Protein AF-A0AB33AYB4-F1 (afdb_monomer_lite)

InterPro domains:
  IPR011701 Major facilitator superfamily [PF07690] (20-71)
  IPR036259 MFS transporter superfamily [G3DSA:1.20.1250.20] (1-86)
  IPR036259 MFS transporter superfamily [SSF103473] (2-71)

Foldseek 3Di:
DVPVVLVVLVVVDDPVCSVVSVVVVVVVVVCVVVVVVVLVVVCVVVHPVPVVVSVVVVVVVVVVVVVVVVVVVVVVVVVVVVVVVVVVVVD

Sequence (91 aa):
MFSMTDVFIDDIAVSHLKGTYFGAMGFSGIGAVIGPWFGGVLLDYYGYQNGFVVFSALAIFSTVAFPVLLITKGLLKKRYDRNSNMEVHAK

Structure (mmCIF, N/CA/C/O backbone):
data_AF-A0AB33AYB4-F1
#
_entry.id   AF-A0AB33AYB4-F1
#
loop_
_atom_site.group_PDB
_atom_site.id
_atom_site.type_symbol
_atom_site.label_atom_id
_atom_site.label_alt_id
_atom_site.label_comp_id
_atom_site.label_asym_id
_atom_site.label_entity_id
_atom_site.label_seq_id
_atom_site.pdbx_PDB_ins_code
_atom_site.Cartn_x
_atom_site.Cartn_y
_atom_site.Cartn_z
_atom_site.occupancy
_atom_site.B_iso_or_equiv
_atom_site.auth_seq_id
_atom_site.auth_comp_id
_atom_site.auth_asym_id
_atom_site.auth_atom_id
_atom_site.pdbx_PDB_model_num
ATOM 1 N N . MET A 1 1 ? 14.277 -11.108 4.983 1.00 50.34 1 MET A N 1
ATOM 2 C CA . MET A 1 1 ? 13.508 -10.805 3.752 1.00 50.34 1 MET A CA 1
ATOM 3 C C . MET A 1 1 ? 14.269 -9.914 2.766 1.00 50.34 1 MET A C 1
ATOM 5 O O . MET A 1 1 ? 13.951 -9.994 1.595 1.00 50.34 1 MET A O 1
ATOM 9 N N . PHE A 1 2 ? 15.284 -9.142 3.185 1.00 55.66 2 PHE A N 1
ATOM 10 C CA . PHE A 1 2 ? 16.056 -8.250 2.301 1.00 55.66 2 PHE A CA 1
ATOM 11 C C . PHE A 1 2 ? 16.739 -8.969 1.119 1.00 55.66 2 PHE A C 1
ATOM 13 O O . PHE A 1 2 ? 16.462 -8.644 -0.026 1.00 55.66 2 PHE A O 1
ATOM 20 N N . SER A 1 3 ? 17.467 -10.064 1.359 1.00 62.84 3 SER A N 1
ATOM 21 C CA . SER A 1 3 ? 18.266 -10.716 0.306 1.00 62.84 3 SER A CA 1
ATOM 22 C C . SER A 1 3 ? 17.469 -11.287 -0.877 1.00 62.84 3 SER A C 1
ATOM 24 O O . SER A 1 3 ? 17.952 -11.254 -1.999 1.00 62.84 3 SER A O 1
ATOM 26 N N . MET A 1 4 ? 16.255 -11.811 -0.659 1.00 67.50 4 MET A N 1
ATOM 27 C CA . MET A 1 4 ? 15.462 -12.405 -1.752 1.00 67.50 4 MET A CA 1
ATOM 28 C C . MET A 1 4 ? 14.793 -11.337 -2.617 1.00 67.50 4 MET A C 1
ATOM 30 O O . MET A 1 4 ? 14.706 -11.503 -3.828 1.00 67.50 4 MET A O 1
ATOM 34 N N . THR A 1 5 ? 14.336 -10.239 -2.010 1.00 70.25 5 THR A N 1
ATOM 35 C CA . THR A 1 5 ? 13.728 -9.126 -2.747 1.00 70.25 5 THR A CA 1
ATOM 36 C C . THR A 1 5 ? 14.780 -8.374 -3.557 1.00 70.25 5 THR A C 1
ATOM 38 O O . THR A 1 5 ? 14.499 -8.003 -4.690 1.00 70.25 5 THR A O 1
ATOM 41 N N . ASP A 1 6 ? 15.993 -8.206 -3.020 1.00 70.12 6 ASP A N 1
ATOM 42 C CA . ASP A 1 6 ? 17.108 -7.576 -3.736 1.00 70.12 6 ASP A CA 1
ATOM 43 C C . ASP A 1 6 ? 17.517 -8.386 -4.974 1.00 70.12 6 ASP A C 1
ATOM 45 O O . ASP A 1 6 ? 17.650 -7.812 -6.050 1.00 70.12 6 ASP A O 1
ATOM 49 N N . VAL A 1 7 ? 17.624 -9.717 -4.853 1.00 72.38 7 VAL A N 1
ATOM 50 C CA . VAL A 1 7 ? 17.902 -10.615 -5.992 1.00 72.38 7 VAL A CA 1
ATOM 51 C C . VAL A 1 7 ? 16.770 -10.576 -7.020 1.00 72.38 7 VAL A C 1
ATOM 53 O O . VAL A 1 7 ? 17.033 -10.476 -8.213 1.00 72.38 7 VAL A O 1
ATOM 56 N N . PHE A 1 8 ? 15.509 -10.577 -6.576 1.00 71.38 8 PHE A N 1
ATOM 57 C CA . PHE A 1 8 ? 14.366 -10.431 -7.480 1.00 71.38 8 PHE A CA 1
ATOM 58 C C . PHE A 1 8 ? 14.381 -9.095 -8.228 1.00 71.38 8 PHE A C 1
ATOM 60 O O . PHE A 1 8 ? 14.090 -9.057 -9.419 1.00 71.38 8 PHE A O 1
ATOM 67 N N . ILE A 1 9 ? 14.706 -7.989 -7.553 1.00 68.62 9 ILE A N 1
ATOM 68 C CA . ILE A 1 9 ? 14.835 -6.689 -8.216 1.00 68.62 9 ILE A CA 1
ATOM 69 C C . ILE A 1 9 ? 16.012 -6.696 -9.186 1.00 68.62 9 ILE A C 1
ATOM 71 O O . ILE A 1 9 ? 15.872 -6.158 -10.282 1.00 68.62 9 ILE A O 1
ATOM 75 N N . ASP A 1 10 ? 17.128 -7.325 -8.828 1.00 69.56 10 ASP A N 1
ATOM 76 C CA . ASP A 1 10 ? 18.302 -7.405 -9.694 1.00 69.56 10 ASP A CA 1
ATOM 77 C C . ASP A 1 10 ? 18.041 -8.208 -10.982 1.00 69.56 10 ASP A C 1
ATOM 79 O O . ASP A 1 10 ? 18.554 -7.825 -12.038 1.00 69.56 10 ASP A O 1
ATOM 83 N N . ASP A 1 11 ? 17.190 -9.240 -10.904 1.00 72.75 11 ASP A N 1
ATOM 84 C CA . ASP A 1 11 ? 16.710 -10.044 -12.041 1.00 72.75 11 ASP A CA 1
ATOM 85 C C . ASP A 1 11 ?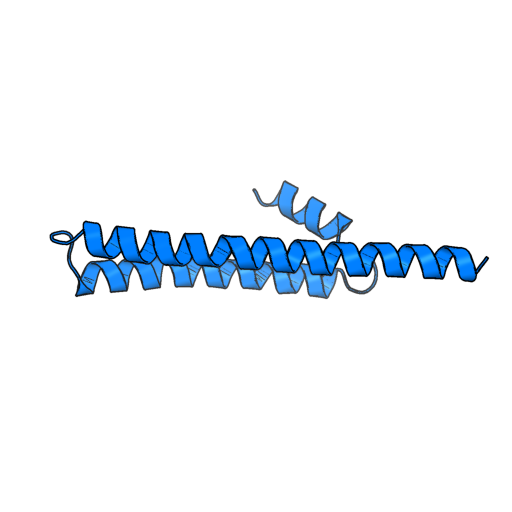 15.701 -9.291 -12.929 1.00 72.75 11 ASP A C 1
ATOM 87 O O . ASP A 1 11 ? 15.676 -9.474 -14.147 1.00 72.75 11 ASP A O 1
ATOM 91 N N . ILE A 1 12 ? 14.840 -8.447 -12.345 1.00 70.81 12 ILE A N 1
ATOM 92 C CA . ILE A 1 12 ? 13.792 -7.724 -13.093 1.00 70.81 12 ILE A CA 1
ATOM 93 C C . ILE A 1 12 ? 14.319 -6.396 -13.670 1.00 70.81 12 ILE A C 1
ATOM 95 O O . ILE A 1 12 ? 13.801 -5.892 -14.673 1.00 70.81 12 ILE A O 1
ATOM 99 N N . ALA A 1 13 ? 15.324 -5.786 -13.042 1.00 68.81 13 ALA A N 1
ATOM 100 C CA . ALA A 1 13 ? 15.795 -4.456 -13.396 1.00 68.81 13 ALA A CA 1
ATOM 101 C C . ALA A 1 13 ? 16.755 -4.472 -14.595 1.00 68.81 13 ALA A C 1
ATOM 103 O O . ALA A 1 13 ? 17.823 -5.082 -14.580 1.00 68.81 13 ALA A O 1
ATOM 104 N N . VAL A 1 14 ? 16.407 -3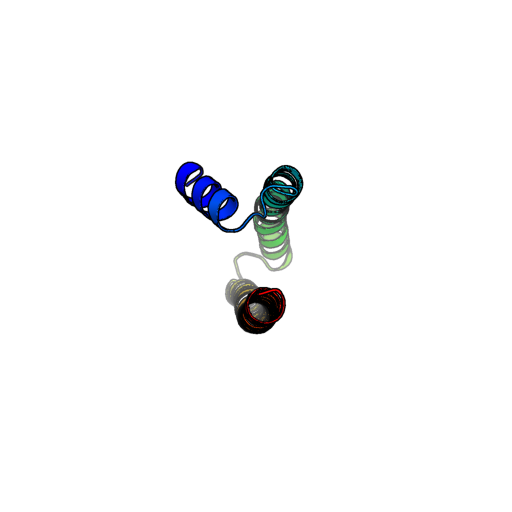.701 -15.630 1.00 66.12 14 VAL A N 1
ATOM 105 C CA . VAL A 1 14 ? 17.265 -3.495 -16.805 1.00 66.12 14 VAL A CA 1
ATOM 106 C C . VAL A 1 14 ? 18.580 -2.840 -16.370 1.00 66.12 14 VAL A C 1
ATOM 108 O O . VAL A 1 14 ? 18.558 -1.865 -15.618 1.00 66.12 14 VAL A O 1
ATOM 111 N N . SER A 1 15 ? 19.721 -3.327 -16.869 1.00 63.94 15 SER A N 1
ATOM 112 C CA . SER A 1 15 ? 21.079 -2.984 -16.402 1.00 63.94 15 SER A CA 1
ATOM 113 C C . SER A 1 15 ? 21.374 -1.480 -16.288 1.00 63.94 15 SER A C 1
ATOM 115 O O . SER A 1 15 ? 22.150 -1.077 -15.429 1.00 63.94 15 SER A O 1
ATOM 117 N N . HIS A 1 16 ? 20.734 -0.640 -17.110 1.00 70.19 16 HIS A N 1
ATOM 118 C CA . HIS A 1 16 ? 20.906 0.820 -17.109 1.00 70.19 16 HIS A CA 1
ATOM 119 C C . HIS A 1 16 ? 19.952 1.584 -16.164 1.00 70.19 16 HIS A C 1
ATOM 121 O O . HIS A 1 16 ? 20.121 2.784 -15.974 1.00 70.19 16 HIS A O 1
ATOM 127 N N . LEU A 1 17 ? 18.959 0.915 -15.562 1.00 71.94 17 LEU A N 1
ATOM 128 C CA . LEU A 1 17 ? 17.943 1.501 -14.669 1.00 71.94 17 LEU A CA 1
ATOM 129 C C . LEU A 1 17 ? 17.930 0.870 -13.268 1.00 71.94 17 LEU A C 1
ATOM 131 O O . LEU A 1 17 ? 17.073 1.226 -12.458 1.00 71.94 17 LEU A O 1
ATOM 135 N N . LYS A 1 18 ? 18.865 -0.040 -12.949 1.00 68.12 18 LYS A N 1
ATOM 136 C CA . LYS A 1 18 ? 18.930 -0.732 -11.646 1.00 68.12 18 LYS A CA 1
ATOM 137 C C . LYS A 1 18 ? 18.819 0.232 -10.462 1.00 68.12 18 LYS A C 1
ATOM 139 O O . LYS A 1 18 ? 17.984 0.023 -9.588 1.00 68.12 18 LYS A O 1
ATOM 144 N N . GLY A 1 19 ? 19.549 1.350 -10.486 1.00 75.19 19 GLY A N 1
ATOM 145 C CA . GLY A 1 19 ? 19.483 2.368 -9.428 1.00 75.19 19 GLY A CA 1
ATOM 146 C C . GLY A 1 19 ? 18.085 2.970 -9.216 1.00 75.19 19 GLY A C 1
ATOM 147 O O . GLY A 1 19 ? 17.694 3.230 -8.081 1.00 75.19 19 GLY A O 1
ATOM 148 N N . THR A 1 20 ? 17.291 3.137 -10.276 1.00 79.12 20 THR A N 1
ATOM 149 C CA . THR A 1 20 ? 15.918 3.662 -10.189 1.00 79.12 20 THR A CA 1
ATOM 150 C C . THR A 1 20 ? 14.944 2.619 -9.636 1.00 79.12 20 THR A C 1
ATOM 152 O O . THR A 1 20 ? 14.065 2.970 -8.853 1.00 79.12 20 THR A O 1
ATOM 155 N N . TYR A 1 21 ? 15.119 1.341 -9.992 1.00 74.81 21 TYR A N 1
ATOM 156 C CA . TYR A 1 21 ? 14.329 0.231 -9.439 1.00 74.81 21 TYR A CA 1
ATOM 157 C C . TYR A 1 21 ? 14.619 0.014 -7.947 1.00 74.81 21 TYR A C 1
ATOM 159 O O . TYR A 1 21 ? 13.683 -0.105 -7.156 1.00 74.81 21 TYR A O 1
ATOM 167 N N . PHE A 1 22 ? 15.892 0.056 -7.542 1.00 74.88 22 PHE A N 1
ATOM 168 C CA . PHE A 1 22 ? 16.274 0.019 -6.127 1.00 74.88 22 PHE A CA 1
ATOM 169 C C . PHE A 1 22 ?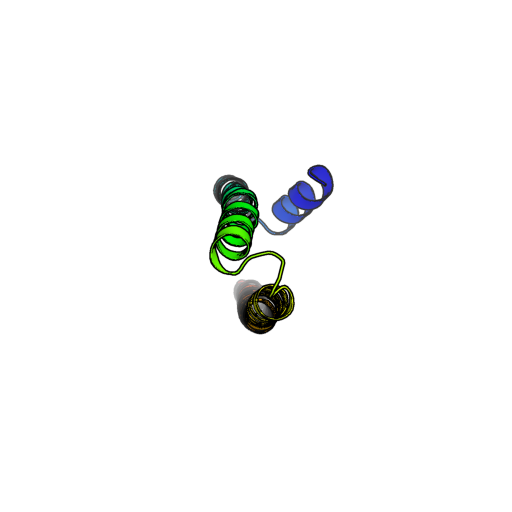 15.783 1.260 -5.366 1.00 74.88 22 PHE A C 1
ATOM 171 O O . PHE A 1 22 ? 15.276 1.134 -4.255 1.00 74.88 22 PHE A O 1
ATOM 178 N N . GLY A 1 23 ? 15.825 2.451 -5.976 1.00 78.88 23 GLY A N 1
ATOM 179 C CA . GLY A 1 23 ? 15.223 3.657 -5.396 1.00 78.88 23 GLY A CA 1
ATOM 180 C C . GLY A 1 23 ? 13.708 3.527 -5.200 1.00 78.88 23 GLY A C 1
ATOM 181 O O . GLY A 1 23 ? 13.183 3.877 -4.143 1.00 78.88 23 GLY A O 1
ATOM 182 N N . ALA A 1 24 ? 13.005 2.947 -6.177 1.00 81.06 24 ALA A N 1
ATOM 183 C CA . ALA A 1 24 ? 11.572 2.688 -6.082 1.00 81.06 24 ALA A CA 1
ATOM 184 C C . ALA A 1 24 ? 11.220 1.637 -5.015 1.00 81.06 24 ALA A C 1
ATOM 186 O O . ALA A 1 24 ? 10.136 1.704 -4.437 1.00 81.06 24 ALA A O 1
ATOM 187 N N . MET A 1 25 ? 12.136 0.717 -4.684 1.00 73.12 25 MET A N 1
ATOM 188 C CA . MET A 1 25 ? 11.962 -0.210 -3.561 1.00 73.12 25 MET A CA 1
ATOM 189 C C . MET A 1 25 ? 11.730 0.547 -2.243 1.00 73.12 25 MET A C 1
ATOM 191 O O . MET A 1 25 ? 10.907 0.116 -1.432 1.00 73.12 25 MET A O 1
ATOM 195 N N . GLY A 1 26 ? 12.356 1.718 -2.072 1.00 76.00 26 GLY A N 1
ATOM 196 C CA . GLY A 1 26 ? 12.146 2.603 -0.924 1.00 76.00 26 GLY A CA 1
ATOM 197 C C . GLY A 1 26 ? 10.693 3.062 -0.750 1.00 76.00 26 GLY A C 1
ATOM 198 O O . GLY A 1 26 ? 10.238 3.225 0.383 1.00 76.00 26 GLY A O 1
ATOM 199 N N . PHE A 1 27 ? 9.910 3.167 -1.834 1.00 81.38 27 PHE A N 1
ATOM 200 C CA . PHE A 1 27 ? 8.476 3.470 -1.741 1.00 81.38 27 PHE A CA 1
ATOM 201 C C . PHE A 1 27 ? 7.678 2.373 -1.027 1.00 81.38 27 PHE A C 1
ATOM 203 O O . PHE A 1 27 ? 6.651 2.671 -0.419 1.00 81.38 27 PHE A O 1
ATOM 210 N N . SER A 1 28 ? 8.166 1.129 -1.003 1.00 77.50 28 SER A N 1
ATOM 211 C CA . SER A 1 28 ? 7.553 0.054 -0.206 1.00 77.50 28 SER A CA 1
ATOM 212 C C . SER A 1 28 ? 7.542 0.394 1.289 1.00 77.50 28 SER A C 1
ATOM 214 O O . SER A 1 28 ? 6.606 0.031 2.002 1.00 77.50 28 SER A O 1
ATOM 216 N N . GLY A 1 29 ? 8.542 1.150 1.760 1.00 79.50 29 GLY A N 1
ATOM 217 C CA . GLY A 1 29 ? 8.616 1.633 3.139 1.00 79.50 29 GLY A CA 1
ATOM 218 C C . GLY A 1 29 ? 7.495 2.612 3.491 1.00 79.50 29 GLY A C 1
ATOM 219 O O . GLY A 1 29 ? 7.002 2.594 4.616 1.00 79.50 29 GLY A O 1
ATOM 220 N N . ILE A 1 30 ? 7.012 3.398 2.524 1.00 85.75 30 ILE A N 1
ATOM 221 C CA . ILE A 1 30 ? 5.867 4.294 2.733 1.00 85.75 30 ILE A CA 1
ATOM 222 C C . ILE A 1 30 ? 4.618 3.480 3.080 1.00 85.75 30 ILE A C 1
ATOM 224 O O . ILE A 1 30 ? 3.915 3.815 4.029 1.00 85.75 30 ILE A O 1
ATOM 228 N N . GLY A 1 31 ? 4.372 2.372 2.378 1.00 82.50 31 GLY A N 1
ATOM 229 C CA . GLY A 1 31 ? 3.263 1.470 2.699 1.00 82.50 31 GLY A CA 1
ATOM 230 C C . GLY A 1 31 ? 3.376 0.869 4.103 1.00 82.50 31 GLY A C 1
ATOM 231 O O . GLY A 1 31 ? 2.375 0.773 4.812 1.00 82.50 31 GLY A O 1
ATOM 232 N N . ALA A 1 32 ? 4.594 0.535 4.536 1.00 81.81 32 ALA A N 1
ATOM 233 C CA . ALA A 1 32 ? 4.853 -0.013 5.868 1.00 81.81 32 ALA A CA 1
ATOM 234 C C . ALA A 1 32 ? 4.603 0.993 7.006 1.00 81.81 32 ALA A C 1
ATOM 236 O O . ALA A 1 32 ? 4.287 0.574 8.115 1.00 81.81 32 ALA A O 1
ATOM 237 N N . VAL A 1 33 ? 4.714 2.300 6.742 1.00 88.88 33 VAL A N 1
ATOM 238 C CA . VAL A 1 33 ? 4.412 3.362 7.719 1.00 88.88 33 VAL A CA 1
ATOM 239 C C . VAL A 1 33 ? 2.941 3.778 7.647 1.00 88.88 33 VAL A C 1
ATOM 241 O O . VAL A 1 33 ? 2.270 3.873 8.675 1.00 88.88 33 VAL A O 1
ATOM 244 N N . ILE A 1 34 ? 2.416 3.986 6.436 1.00 88.00 34 ILE A N 1
ATOM 245 C CA . ILE A 1 34 ? 1.030 4.422 6.221 1.00 88.00 34 ILE A CA 1
ATOM 246 C C . ILE A 1 34 ? 0.037 3.338 6.649 1.00 88.00 34 ILE A C 1
ATOM 248 O O . ILE A 1 34 ? -1.003 3.675 7.205 1.00 88.00 34 ILE A O 1
ATOM 252 N N . GLY A 1 35 ? 0.343 2.054 6.441 1.00 86.06 35 GLY A N 1
ATOM 253 C CA . GLY A 1 35 ? -0.553 0.947 6.790 1.00 86.06 35 GLY A CA 1
ATOM 254 C C . GLY A 1 35 ? -0.937 0.918 8.278 1.00 86.06 35 GLY A C 1
ATOM 255 O O . GLY A 1 35 ? -2.123 1.035 8.588 1.00 86.06 35 GLY A O 1
ATOM 256 N N . PRO A 1 36 ? 0.029 0.806 9.210 1.00 85.75 36 PRO A N 1
ATOM 257 C CA . PRO A 1 36 ? -0.241 0.831 10.646 1.00 85.75 36 PRO A CA 1
ATOM 258 C C . PRO A 1 36 ? -0.806 2.165 11.129 1.00 85.75 36 PRO A C 1
ATOM 260 O O . PRO A 1 36 ? -1.689 2.165 11.980 1.00 85.75 36 PRO A O 1
ATOM 263 N N . TRP A 1 37 ? -0.344 3.293 10.578 1.00 88.44 37 TRP A N 1
ATOM 264 C CA . TRP A 1 37 ? -0.891 4.606 10.925 1.00 88.44 37 TRP A CA 1
ATOM 265 C C . TRP A 1 37 ? -2.380 4.701 10.574 1.00 88.44 37 TRP A C 1
ATOM 267 O O . TRP A 1 37 ? -3.198 5.053 11.421 1.00 88.44 37 TRP A O 1
ATOM 277 N N . PHE A 1 38 ? -2.750 4.301 9.357 1.00 86.56 38 PHE A N 1
ATOM 278 C CA . PHE A 1 38 ? -4.137 4.281 8.907 1.00 86.56 38 PHE A CA 1
ATOM 279 C C . PHE A 1 38 ? -4.982 3.273 9.696 1.00 86.56 38 PHE A C 1
ATOM 281 O O . PHE A 1 38 ? -6.091 3.595 10.113 1.00 86.56 38 PHE A O 1
ATOM 288 N N . GLY A 1 39 ? -4.448 2.077 9.964 1.00 84.19 39 GLY A N 1
ATOM 289 C CA . GLY A 1 39 ? -5.108 1.076 10.807 1.00 84.19 39 GLY A CA 1
ATOM 290 C C . GLY A 1 39 ? -5.336 1.560 12.242 1.00 84.19 39 GLY A C 1
ATOM 291 O O . GLY A 1 39 ? -6.402 1.317 12.800 1.00 84.19 39 GLY A O 1
ATOM 292 N N . GLY A 1 40 ? -4.376 2.292 12.813 1.00 84.44 40 GLY A N 1
ATOM 293 C CA . GLY A 1 40 ? -4.478 2.908 14.137 1.00 84.44 40 GLY A CA 1
ATOM 294 C C . GLY A 1 40 ? -5.549 3.994 14.196 1.00 84.44 40 GLY A C 1
ATOM 295 O O . GLY A 1 40 ? -6.414 3.937 15.061 1.00 84.44 40 GLY A O 1
ATOM 296 N N . VAL A 1 41 ? -5.574 4.913 13.224 1.00 85.06 41 VAL A N 1
ATOM 297 C CA . VAL A 1 41 ? -6.635 5.936 13.116 1.00 85.06 41 VAL A CA 1
ATOM 298 C C . VAL A 1 41 ? -8.014 5.288 12.967 1.00 85.06 41 VAL A C 1
ATOM 300 O O . VAL A 1 41 ? -8.989 5.742 13.566 1.00 85.06 41 VAL A O 1
ATOM 303 N N . LEU A 1 42 ? -8.105 4.207 12.191 1.00 81.50 42 LEU A N 1
ATOM 304 C CA . LEU A 1 42 ? -9.353 3.476 11.995 1.00 81.50 42 LEU A CA 1
ATOM 305 C C . LEU A 1 42 ? -9.835 2.806 13.295 1.00 81.50 42 LEU A C 1
ATOM 307 O O . LEU A 1 42 ? -11.035 2.801 13.571 1.00 81.50 42 LEU A O 1
ATOM 311 N N . LEU A 1 43 ? -8.907 2.285 14.101 1.00 80.88 43 LEU A N 1
ATOM 312 C CA . LEU A 1 43 ? -9.184 1.713 15.421 1.00 80.88 43 LEU A CA 1
ATOM 313 C C . LEU A 1 43 ? -9.549 2.781 16.465 1.00 80.88 43 LEU A C 1
ATOM 315 O O . LEU A 1 43 ? -10.455 2.537 17.259 1.00 80.88 43 LEU A O 1
ATOM 319 N N . ASP A 1 44 ? -8.909 3.952 16.440 1.00 80.62 44 ASP A N 1
ATOM 320 C CA . ASP A 1 44 ? -9.187 5.060 17.367 1.00 80.62 44 ASP A CA 1
ATOM 321 C C . ASP A 1 44 ? -10.580 5.670 17.142 1.00 80.62 44 ASP A C 1
ATOM 323 O O . ASP A 1 44 ? -11.286 5.962 18.106 1.00 80.62 44 ASP A O 1
ATOM 327 N N . TYR A 1 45 ? -11.009 5.834 15.884 1.00 75.69 45 TYR A N 1
ATOM 328 C CA . TYR A 1 45 ? -12.312 6.439 15.569 1.00 75.69 45 TYR A CA 1
ATOM 329 C C . TYR A 1 45 ? -13.496 5.480 15.726 1.00 75.69 45 TYR A C 1
ATOM 331 O O . TYR A 1 45 ? -14.544 5.880 16.232 1.00 75.69 45 TYR A O 1
ATOM 339 N N . TYR A 1 46 ? -13.368 4.230 15.269 1.00 73.94 46 TYR A N 1
ATOM 340 C CA . TYR A 1 46 ? -14.474 3.262 15.316 1.00 73.94 46 TYR A CA 1
ATOM 341 C C . TYR A 1 46 ? -14.488 2.421 16.597 1.00 73.94 46 TYR A C 1
ATOM 343 O O . TYR A 1 46 ? -15.510 1.807 16.918 1.00 73.94 46 TYR A O 1
ATOM 351 N N . GLY A 1 47 ? -13.383 2.432 17.347 1.00 66.62 47 GLY A N 1
ATOM 352 C CA . GLY A 1 47 ? -13.218 1.718 18.602 1.00 66.62 47 GLY A CA 1
ATOM 353 C C . GLY A 1 47 ? -13.150 0.198 18.436 1.00 66.62 47 GLY A C 1
ATOM 354 O O . GLY A 1 47 ? -13.688 -0.399 17.503 1.00 66.62 47 GLY A O 1
ATOM 355 N N . TYR A 1 48 ? -12.550 -0.472 19.421 1.00 65.62 48 TYR A N 1
ATOM 356 C CA . TYR A 1 48 ? -12.514 -1.941 19.494 1.00 65.62 48 TYR A CA 1
ATOM 357 C C . TYR A 1 48 ? -13.909 -2.587 19.583 1.00 65.62 48 TYR A C 1
ATOM 359 O O . TYR A 1 48 ? -14.063 -3.767 19.274 1.00 65.62 48 TYR A O 1
ATOM 367 N N . GLN A 1 49 ? -14.932 -1.825 19.986 1.00 68.62 49 GLN A N 1
ATOM 368 C CA . GLN A 1 49 ? -16.303 -2.318 20.142 1.00 68.62 49 GLN A CA 1
ATOM 369 C C . GLN A 1 49 ? -16.978 -2.654 18.805 1.00 68.62 49 GLN A C 1
ATOM 371 O O . GLN A 1 49 ? -17.803 -3.561 18.759 1.00 68.62 49 GLN A O 1
ATOM 376 N N . ASN A 1 50 ? -16.587 -1.995 17.708 1.00 69.31 50 ASN A N 1
ATOM 377 C CA . ASN A 1 50 ? -17.089 -2.270 16.360 1.00 69.31 50 ASN A CA 1
ATOM 378 C C . ASN A 1 50 ? -16.001 -2.884 15.469 1.00 69.31 50 ASN A C 1
ATOM 380 O O . ASN A 1 50 ? -15.803 -2.474 14.323 1.00 69.31 50 ASN A O 1
ATOM 384 N N . GLY A 1 51 ? -15.312 -3.915 15.972 1.00 73.19 51 GLY A N 1
ATOM 385 C CA . GLY A 1 51 ? -14.267 -4.629 15.225 1.00 73.19 51 GLY A CA 1
ATOM 386 C C . GLY A 1 51 ? -14.723 -5.155 13.856 1.00 73.19 51 GLY A C 1
ATOM 387 O O . GLY A 1 51 ? -13.912 -5.254 12.938 1.00 73.19 51 GLY A O 1
ATOM 388 N N . PHE A 1 52 ? -16.026 -5.405 13.677 1.00 77.62 52 PHE A N 1
ATOM 389 C CA . PHE A 1 52 ? -16.599 -5.801 12.389 1.00 77.62 52 PHE A CA 1
ATOM 390 C C . PHE A 1 52 ? -16.423 -4.723 11.308 1.00 77.62 52 PHE A C 1
ATOM 392 O O . PHE A 1 52 ? -16.099 -5.053 10.170 1.00 77.62 52 PHE A O 1
ATOM 399 N N . VAL A 1 53 ? -16.568 -3.437 11.648 1.00 79.25 53 VAL A N 1
ATOM 400 C CA . VAL A 1 53 ? -16.407 -2.319 10.696 1.00 79.25 53 VAL A CA 1
ATOM 401 C C . VAL A 1 53 ? -14.948 -2.189 10.260 1.00 79.25 53 VAL A C 1
ATOM 403 O O . VAL A 1 53 ? -14.667 -2.064 9.068 1.00 79.25 53 VAL A O 1
ATOM 406 N N . VAL A 1 54 ? -14.015 -2.308 11.208 1.00 81.25 54 VAL A N 1
ATOM 407 C CA . VAL A 1 54 ? -12.568 -2.261 10.945 1.00 81.25 54 VAL A CA 1
ATOM 408 C C . VAL A 1 54 ? -12.142 -3.425 10.047 1.00 81.25 54 VAL A C 1
ATOM 410 O O . VAL A 1 54 ? -11.478 -3.213 9.032 1.00 81.25 54 VAL A O 1
ATOM 413 N N . PHE A 1 55 ? -12.582 -4.648 10.360 1.00 82.94 55 PHE A N 1
ATOM 414 C CA . PHE A 1 55 ? -12.298 -5.823 9.531 1.00 82.94 55 PHE A CA 1
ATOM 415 C C . PHE A 1 55 ? -12.912 -5.716 8.135 1.00 82.94 55 PHE A C 1
ATOM 417 O O . PHE A 1 55 ? -12.256 -6.066 7.1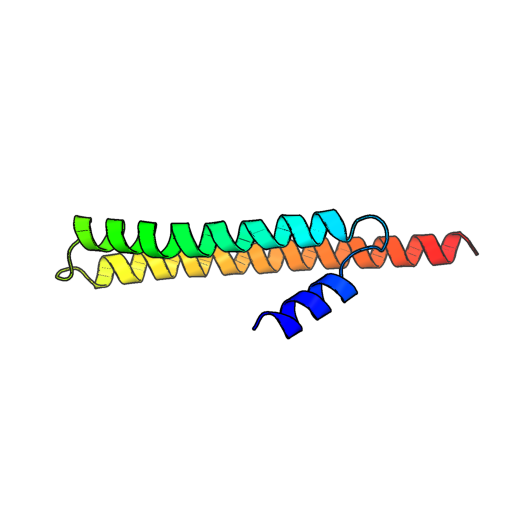57 1.00 82.94 55 PHE A O 1
ATOM 424 N N . SER A 1 56 ? -14.137 -5.196 8.025 1.00 84.12 56 SER A N 1
ATOM 425 C CA . SER A 1 56 ? -14.805 -4.988 6.734 1.00 84.12 56 SER A CA 1
ATOM 426 C C . SER A 1 56 ? -14.036 -3.995 5.862 1.00 84.12 56 SER A C 1
ATOM 428 O O . SER A 1 56 ? -13.799 -4.259 4.685 1.00 84.12 56 SER A O 1
ATOM 430 N N . ALA A 1 57 ? -13.589 -2.877 6.437 1.00 84.12 57 ALA A N 1
ATOM 431 C CA . ALA A 1 57 ? -12.803 -1.872 5.727 1.00 84.12 57 ALA A CA 1
ATOM 432 C C . ALA A 1 57 ? -11.450 -2.428 5.252 1.00 84.12 57 ALA A C 1
ATOM 434 O O . ALA A 1 57 ? -11.082 -2.239 4.091 1.00 84.12 57 ALA A O 1
ATOM 435 N N . LEU A 1 58 ? -10.742 -3.175 6.108 1.00 84.44 58 LEU A N 1
ATOM 436 C CA . LEU A 1 58 ? -9.492 -3.848 5.737 1.00 84.44 58 LEU A CA 1
ATOM 437 C C . LEU A 1 58 ? -9.715 -4.912 4.651 1.00 84.44 58 LEU A C 1
ATOM 439 O O . LEU A 1 58 ? -8.922 -5.008 3.712 1.00 84.44 58 LEU A O 1
ATOM 443 N N . ALA A 1 59 ? -10.807 -5.675 4.737 1.00 85.12 59 ALA A N 1
ATOM 444 C CA . ALA A 1 59 ? -11.169 -6.680 3.742 1.00 85.12 59 ALA A CA 1
ATOM 445 C C . ALA A 1 59 ? -11.474 -6.049 2.377 1.00 85.12 59 ALA A C 1
ATOM 447 O O . ALA A 1 59 ? -11.018 -6.558 1.351 1.00 85.12 59 ALA A O 1
ATOM 448 N N . ILE A 1 60 ? -12.177 -4.913 2.347 1.00 86.38 60 ILE A N 1
ATOM 449 C CA . ILE A 1 60 ? -12.407 -4.145 1.115 1.00 86.38 60 ILE A CA 1
ATOM 450 C C . ILE A 1 60 ? -11.072 -3.666 0.543 1.00 86.38 60 ILE A C 1
ATOM 452 O O . ILE A 1 60 ? -10.809 -3.875 -0.640 1.00 86.38 60 ILE A O 1
ATOM 456 N N . PHE A 1 61 ? -10.197 -3.096 1.375 1.00 84.88 61 PHE A N 1
ATOM 457 C CA . PHE A 1 61 ? -8.882 -2.621 0.937 1.00 84.88 61 PHE A CA 1
ATOM 458 C C . PHE A 1 61 ? -8.035 -3.751 0.328 1.00 84.88 61 PHE A C 1
ATOM 460 O O . PHE A 1 61 ? -7.436 -3.591 -0.737 1.00 84.88 61 PHE A O 1
ATOM 467 N N . SER A 1 62 ? -8.047 -4.928 0.959 1.00 84.62 62 SER A N 1
ATOM 468 C CA . SER A 1 62 ? -7.378 -6.130 0.453 1.00 84.62 62 SER A CA 1
ATOM 469 C C . SER A 1 62 ? -8.008 -6.642 -0.848 1.00 84.62 62 SER A C 1
ATOM 471 O O . SER A 1 62 ? -7.299 -6.992 -1.792 1.00 84.62 62 SER A O 1
ATOM 473 N N . THR A 1 63 ? -9.337 -6.602 -0.950 1.00 88.06 63 THR A N 1
ATOM 474 C CA . THR A 1 63 ? -10.059 -7.008 -2.162 1.00 88.06 63 THR A CA 1
ATOM 475 C C . THR A 1 63 ? -9.751 -6.084 -3.334 1.00 88.06 63 THR A C 1
ATOM 477 O O . THR A 1 63 ? -9.623 -6.573 -4.450 1.00 88.06 63 THR A O 1
ATOM 480 N N . VAL A 1 64 ? -9.560 -4.778 -3.107 1.00 84.62 64 VAL A N 1
ATOM 481 C CA . VAL A 1 64 ? -9.126 -3.826 -4.149 1.00 84.62 64 VAL A CA 1
ATOM 482 C C . VAL A 1 64 ? -7.672 -4.064 -4.574 1.00 84.62 64 VAL A C 1
ATOM 484 O O . VAL A 1 64 ? -7.328 -3.849 -5.738 1.00 84.62 64 VAL A O 1
ATOM 487 N N . ALA A 1 65 ? -6.813 -4.569 -3.687 1.00 82.31 65 ALA A N 1
ATOM 488 C CA . ALA A 1 65 ? -5.436 -4.904 -4.050 1.00 82.31 65 ALA A CA 1
ATOM 489 C C . ALA A 1 65 ? -5.359 -6.056 -5.075 1.00 82.31 65 ALA A C 1
ATOM 491 O O . ALA A 1 65 ? -4.468 -6.076 -5.925 1.00 82.31 65 ALA A O 1
ATOM 492 N N . PHE A 1 66 ? -6.315 -6.989 -5.051 1.00 85.25 66 PHE A N 1
ATOM 493 C CA . PHE A 1 66 ? -6.360 -8.135 -5.963 1.00 85.25 66 PHE A CA 1
ATOM 494 C C . PHE A 1 66 ? -6.507 -7.772 -7.464 1.00 85.25 66 PHE A C 1
ATOM 496 O O . PHE A 1 66 ? -5.671 -8.211 -8.260 1.00 85.25 66 PHE A O 1
ATOM 503 N N . PRO A 1 67 ? -7.489 -6.956 -7.909 1.00 82.88 67 PRO A N 1
ATOM 504 C CA . PRO A 1 67 ? -7.609 -6.550 -9.308 1.00 82.88 67 PRO A CA 1
ATOM 505 C C . PRO A 1 67 ? -6.431 -5.687 -9.771 1.00 82.88 67 PRO A C 1
ATOM 507 O O . PRO A 1 67 ? -5.998 -5.828 -10.914 1.00 82.88 67 PRO A O 1
ATOM 510 N N . VAL A 1 68 ? -5.847 -4.859 -8.896 1.00 82.88 68 VAL A N 1
ATOM 511 C CA . VAL A 1 68 ? -4.623 -4.094 -9.209 1.00 82.88 68 VAL A CA 1
ATOM 512 C C . VAL A 1 68 ? -3.471 -5.035 -9.580 1.00 82.88 68 VAL A C 1
ATOM 514 O O . VAL A 1 68 ? -2.733 -4.777 -10.538 1.00 82.88 68 VAL A O 1
ATOM 517 N N . LEU A 1 69 ? -3.357 -6.166 -8.882 1.00 82.31 69 LEU A N 1
ATOM 518 C CA . LEU A 1 69 ? -2.357 -7.203 -9.139 1.00 82.31 69 LEU A CA 1
ATOM 519 C C . LEU A 1 69 ? -2.593 -7.919 -10.482 1.00 82.31 69 LEU A C 1
ATOM 521 O O . LEU A 1 69 ? -1.653 -8.198 -11.228 1.00 82.31 69 LEU A O 1
ATOM 525 N N . LEU A 1 70 ? -3.853 -8.178 -10.837 1.00 80.50 70 LEU A N 1
ATOM 526 C CA . LEU A 1 70 ? -4.205 -8.765 -12.136 1.00 80.50 70 LEU A CA 1
ATOM 527 C C . LEU A 1 70 ? -3.914 -7.812 -13.302 1.00 80.50 70 LEU A C 1
ATOM 529 O O . LEU A 1 70 ? -3.348 -8.234 -14.315 1.00 80.50 70 LEU A O 1
ATOM 533 N N . ILE A 1 71 ? -4.243 -6.527 -13.152 1.00 81.00 71 ILE A N 1
ATOM 534 C CA . ILE A 1 71 ? -3.981 -5.501 -14.171 1.00 81.00 71 ILE A CA 1
ATOM 535 C C . ILE A 1 71 ? -2.475 -5.363 -14.404 1.00 81.00 71 ILE A C 1
ATOM 537 O O . ILE A 1 71 ? -2.016 -5.404 -15.548 1.00 81.00 71 ILE A O 1
ATOM 541 N N . THR A 1 72 ? -1.689 -5.258 -13.331 1.00 76.62 72 THR A N 1
ATOM 542 C CA . THR A 1 72 ? -0.225 -5.157 -13.436 1.00 76.62 72 THR A CA 1
ATOM 543 C C . THR A 1 72 ? 0.389 -6.393 -14.088 1.00 76.62 72 THR A C 1
ATOM 545 O O . THR A 1 72 ? 1.229 -6.237 -14.974 1.00 76.62 72 THR A O 1
ATOM 548 N N . LYS A 1 73 ? -0.081 -7.608 -13.770 1.00 74.44 73 LYS A N 1
ATOM 549 C CA . LYS A 1 73 ? 0.348 -8.833 -14.469 1.00 74.44 73 LYS A CA 1
ATOM 550 C C . LYS A 1 73 ? 0.032 -8.814 -15.969 1.00 74.44 7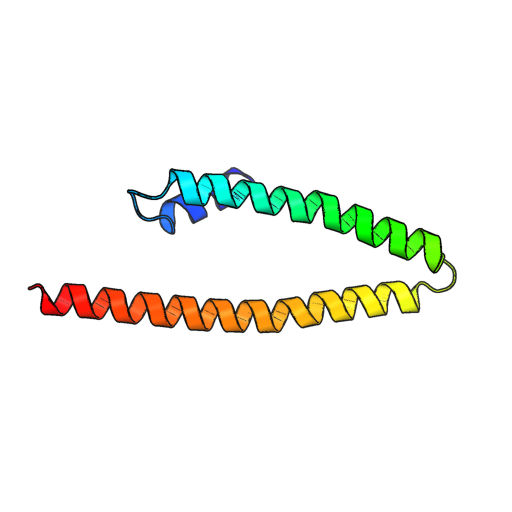3 LYS A C 1
ATOM 552 O O . LYS A 1 73 ? 0.884 -9.194 -16.773 1.00 74.44 73 LYS A O 1
ATOM 557 N N . GLY A 1 74 ? -1.153 -8.344 -16.361 1.00 72.81 74 GLY A N 1
ATOM 558 C CA . GLY A 1 74 ? -1.527 -8.204 -17.773 1.00 72.81 74 GLY A CA 1
ATOM 559 C C . GLY A 1 74 ? -0.639 -7.208 -18.528 1.00 72.81 74 GLY A C 1
ATOM 560 O O . GLY A 1 74 ? -0.210 -7.474 -19.654 1.00 72.81 74 GLY A O 1
ATOM 561 N N . LEU A 1 75 ? -0.300 -6.085 -17.889 1.00 68.00 75 LEU A N 1
ATOM 562 C CA . LEU A 1 75 ? 0.585 -5.065 -18.456 1.00 68.00 75 LEU A CA 1
ATOM 563 C C . LEU A 1 75 ? 2.040 -5.541 -18.563 1.00 68.00 75 LEU A C 1
ATOM 565 O O . LEU A 1 75 ? 2.693 -5.259 -19.572 1.00 68.00 75 LEU A O 1
ATOM 569 N N . LEU A 1 76 ? 2.532 -6.291 -17.570 1.00 68.06 76 LEU A N 1
ATOM 570 C CA . LEU A 1 76 ? 3.876 -6.873 -17.600 1.00 68.06 76 LEU A CA 1
ATOM 571 C C . LEU A 1 76 ? 4.009 -7.900 -18.733 1.00 68.06 76 LEU A C 1
ATOM 573 O O . LEU A 1 76 ? 4.960 -7.836 -19.512 1.00 68.06 76 LEU A O 1
ATOM 577 N N . LYS A 1 77 ? 3.020 -8.791 -18.893 1.00 68.62 77 LYS A N 1
ATOM 578 C CA . LYS A 1 77 ? 3.008 -9.789 -19.975 1.00 68.62 77 LYS A CA 1
ATOM 579 C C . LYS A 1 77 ? 3.020 -9.131 -21.360 1.00 68.62 77 LYS A C 1
ATOM 581 O O . LYS A 1 77 ? 3.797 -9.524 -22.225 1.00 68.62 77 LYS A O 1
ATOM 586 N N . LYS A 1 78 ? 2.233 -8.065 -21.545 1.00 67.88 78 LYS A N 1
ATOM 587 C CA . LYS A 1 78 ? 2.188 -7.299 -22.804 1.00 67.88 78 LYS A CA 1
ATOM 588 C C . LYS A 1 78 ? 3.513 -6.587 -23.121 1.00 67.88 78 LYS A C 1
ATOM 590 O O . LYS A 1 78 ? 3.829 -6.363 -24.288 1.00 67.88 78 LYS A O 1
ATOM 595 N N . ARG A 1 79 ? 4.288 -6.207 -22.098 1.00 63.59 79 ARG A N 1
ATOM 596 C CA . ARG A 1 79 ? 5.640 -5.641 -22.257 1.00 63.59 79 ARG A CA 1
ATOM 597 C C . ARG A 1 79 ? 6.658 -6.711 -22.656 1.00 63.59 79 ARG A C 1
ATOM 599 O O . ARG A 1 79 ? 7.475 -6.428 -23.527 1.00 63.59 79 ARG A O 1
ATOM 606 N N . TYR A 1 80 ? 6.571 -7.908 -22.077 1.00 69.69 80 TYR A N 1
ATOM 607 C CA . TYR A 1 80 ? 7.463 -9.029 -22.385 1.00 69.69 80 TYR A CA 1
ATOM 608 C C . TYR A 1 80 ? 7.325 -9.509 -23.842 1.00 69.69 80 TYR A C 1
ATOM 610 O O . TYR A 1 80 ? 8.317 -9.533 -24.569 1.00 69.69 80 TYR A O 1
ATOM 618 N N . ASP A 1 81 ? 6.097 -9.762 -24.315 1.00 63.94 81 ASP A N 1
ATOM 619 C CA . ASP A 1 81 ? 5.842 -10.217 -25.700 1.00 63.94 81 ASP A CA 1
ATOM 620 C C . ASP A 1 81 ? 6.310 -9.210 -26.764 1.00 63.94 81 ASP A C 1
ATOM 622 O O . ASP A 1 81 ? 6.768 -9.578 -27.849 1.00 63.94 81 ASP A O 1
ATOM 626 N N . ARG A 1 82 ? 6.218 -7.911 -26.456 1.00 64.75 82 ARG A N 1
ATOM 627 C CA . ARG A 1 82 ? 6.676 -6.852 -27.361 1.00 64.75 82 ARG A CA 1
ATOM 628 C C . ARG A 1 82 ? 8.201 -6.757 -27.426 1.00 64.75 82 ARG A C 1
ATOM 630 O O . ARG A 1 82 ? 8.725 -6.449 -28.490 1.00 64.75 82 ARG A O 1
ATOM 637 N N . ASN A 1 83 ? 8.902 -7.006 -26.319 1.00 60.03 83 ASN A N 1
ATOM 638 C CA . ASN A 1 83 ? 10.366 -6.998 -26.308 1.00 60.03 83 ASN A CA 1
ATOM 639 C C . ASN A 1 83 ? 10.935 -8.195 -27.086 1.00 60.03 83 ASN A C 1
ATOM 641 O O . ASN A 1 83 ? 11.827 -8.013 -27.906 1.00 60.03 83 ASN A O 1
ATOM 645 N N . SER A 1 84 ? 10.340 -9.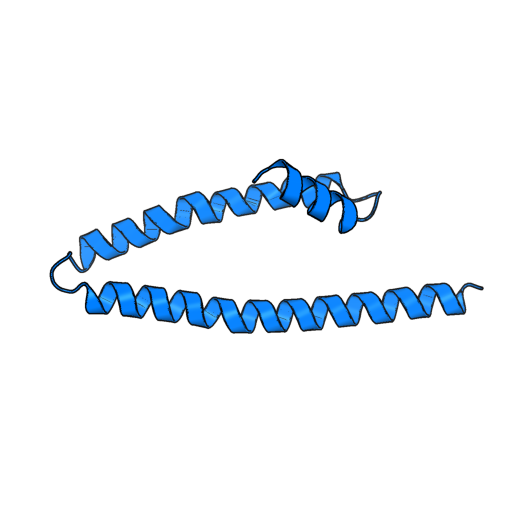382 -26.915 1.00 60.69 84 SER A N 1
ATOM 646 C CA . SER A 1 84 ? 10.691 -10.595 -27.671 1.00 60.69 84 SER A CA 1
ATOM 647 C C . SER A 1 84 ? 10.550 -10.415 -29.191 1.00 60.69 84 SER A C 1
ATOM 649 O O . SER A 1 84 ? 11.437 -10.813 -29.940 1.00 60.69 84 SER A O 1
ATOM 651 N N . ASN A 1 85 ? 9.476 -9.773 -29.667 1.00 59.94 85 ASN A N 1
ATOM 652 C CA . ASN A 1 85 ? 9.279 -9.550 -31.105 1.00 59.94 85 ASN A CA 1
ATOM 653 C C . ASN A 1 85 ? 10.294 -8.573 -31.727 1.00 59.94 85 ASN A C 1
ATOM 655 O O . ASN A 1 85 ? 10.642 -8.727 -32.895 1.00 59.94 85 ASN A O 1
ATOM 659 N N . MET A 1 86 ? 10.780 -7.576 -30.977 1.00 59.19 86 MET A N 1
ATOM 660 C CA . MET A 1 86 ? 11.789 -6.637 -31.489 1.00 59.19 86 MET A CA 1
ATOM 661 C C . MET A 1 86 ? 13.169 -7.287 -31.634 1.00 59.19 86 MET A C 1
ATOM 663 O O . MET A 1 86 ? 13.868 -6.997 -32.601 1.00 59.19 86 MET A O 1
ATOM 667 N N . GLU A 1 87 ? 13.546 -8.191 -30.726 1.00 58.50 87 GLU A N 1
ATOM 668 C CA . GLU A 1 87 ? 14.812 -8.934 -30.825 1.00 58.50 87 GLU A CA 1
ATOM 669 C C . GLU A 1 87 ? 14.828 -9.917 -32.005 1.00 58.50 87 GLU A C 1
ATOM 671 O O . GLU A 1 87 ? 15.877 -10.139 -32.604 1.00 58.50 87 GLU A O 1
ATOM 676 N N . VAL A 1 88 ? 13.669 -10.466 -32.386 1.00 58.03 88 VAL A N 1
ATOM 677 C CA . VAL A 1 88 ? 13.536 -11.363 -33.549 1.00 58.03 88 VAL A CA 1
ATOM 678 C C . VAL A 1 88 ? 13.598 -10.601 -34.877 1.00 58.03 88 VAL A C 1
ATOM 680 O O . VAL A 1 88 ? 14.123 -11.131 -35.848 1.00 58.03 88 VAL A O 1
ATOM 683 N N . HIS A 1 89 ? 13.106 -9.360 -34.930 1.00 55.06 89 HIS A N 1
ATOM 684 C CA . HIS A 1 89 ? 13.112 -8.533 -36.146 1.00 55.06 89 HIS A CA 1
ATOM 685 C C . HIS A 1 89 ? 14.421 -7.764 -36.387 1.00 55.06 89 HIS A C 1
ATOM 687 O O . HIS A 1 89 ? 14.620 -7.228 -37.476 1.00 55.06 89 HIS A O 1
ATOM 693 N N . ALA A 1 90 ? 15.288 -7.672 -35.376 1.00 55.84 90 ALA A N 1
ATOM 694 C CA . ALA A 1 90 ? 16.606 -7.045 -35.473 1.00 55.84 90 ALA A CA 1
ATOM 695 C C . ALA A 1 90 ? 17.712 -8.014 -35.944 1.00 55.84 90 ALA A C 1
ATOM 697 O O . ALA A 1 90 ? 18.872 -7.608 -36.033 1.00 55.84 90 ALA A O 1
ATOM 698 N N . LYS A 1 91 ? 17.367 -9.278 -36.216 1.00 41.28 91 LYS A N 1
ATOM 699 C CA . LYS A 1 91 ? 18.273 -10.344 -36.652 1.00 41.28 91 LYS A CA 1
ATOM 700 C C . LYS A 1 91 ? 17.957 -10.767 -38.082 1.00 41.28 91 LYS A C 1
ATOM 702 O O . LYS A 1 91 ? 18.924 -11.100 -38.799 1.00 41.28 91 LYS A O 1
#

Secondary structure (DSSP, 8-state):
-HHHHHHHHHHHS-TTTHHHHHHHHTHHHHHHHHHHHHHHHHHHHHTGGGHHHHHHHHHHHHHHHHHHHHHHHHHHHHHHHHHHHHHHHT-

Radius of gyration: 19.27 Å; chains: 1; bounding box: 38×19×57 Å

pLDDT: mean 74.26, std 9.9, range [41.28, 88.88]

Organism: Bacillus thuringiensis (NCBI:txid1428)